Protein AF-H2Y6G8-F1 (afdb_monomer)

Radius of gyration: 13.11 Å; Cα contacts (8 Å, |Δi|>4): 73; chains: 1; bounding box: 32×21×45 Å

Structure (mmCIF, N/CA/C/O backbone):
data_AF-H2Y6G8-F1
#
_entry.id   AF-H2Y6G8-F1
#
loop_
_atom_site.group_PDB
_atom_site.id
_atom_site.type_symbol
_atom_site.label_atom_id
_atom_site.label_alt_id
_atom_site.label_comp_id
_atom_site.label_asym_id
_atom_site.label_entity_id
_atom_site.label_seq_id
_atom_site.pdbx_PDB_ins_code
_atom_site.Cartn_x
_atom_site.Cartn_y
_atom_site.Cartn_z
_atom_site.occupancy
_atom_site.B_iso_or_equiv
_atom_site.auth_seq_id
_atom_site.auth_comp_id
_atom_site.auth_asym_id
_atom_site.auth_atom_id
_atom_site.pdbx_PDB_model_num
ATOM 1 N N . MET A 1 1 ? 8.607 -2.266 -33.020 1.00 45.69 1 MET A N 1
ATOM 2 C CA . MET A 1 1 ? 7.501 -3.197 -32.715 1.00 45.69 1 MET A CA 1
ATOM 3 C C . MET A 1 1 ? 7.853 -3.924 -31.426 1.00 45.69 1 MET A C 1
ATOM 5 O O . MET A 1 1 ? 8.539 -4.928 -31.493 1.00 45.69 1 MET A O 1
ATOM 9 N N . SER A 1 2 ? 7.403 -3.401 -30.290 1.00 41.16 2 SER A N 1
ATOM 10 C CA . SER A 1 2 ? 7.170 -4.173 -29.060 1.00 41.16 2 SER A CA 1
ATOM 11 C C . SER A 1 2 ? 5.719 -3.859 -28.721 1.00 41.16 2 SER A C 1
ATOM 13 O O . SER A 1 2 ? 5.376 -2.709 -28.498 1.00 41.16 2 SER A O 1
ATOM 15 N N . SER A 1 3 ? 4.828 -4.600 -29.373 1.00 43.91 3 SER A N 1
ATOM 16 C CA . SER A 1 3 ? 4.080 -5.717 -28.799 1.00 43.91 3 SER A CA 1
ATOM 17 C C . SER A 1 3 ? 3.074 -5.220 -27.771 1.00 43.91 3 SER A C 1
ATOM 19 O O . SER A 1 3 ? 3.424 -4.643 -26.758 1.00 43.91 3 SER A O 1
ATOM 21 N N . ARG A 1 4 ? 1.816 -5.503 -28.088 1.00 45.31 4 ARG A N 1
ATOM 22 C CA . ARG A 1 4 ? 0.526 -5.270 -27.424 1.00 45.31 4 ARG A CA 1
ATOM 23 C C . ARG A 1 4 ? 0.436 -5.632 -25.916 1.00 45.31 4 ARG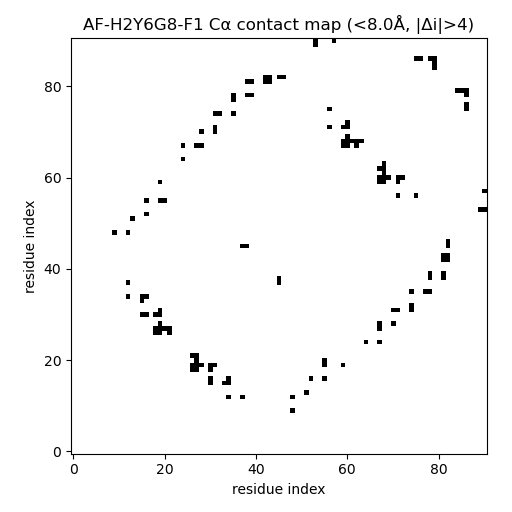 A C 1
ATOM 25 O O . ARG A 1 4 ? -0.670 -5.726 -25.402 1.00 45.31 4 ARG A O 1
ATOM 32 N N . ASN A 1 5 ? 1.561 -5.831 -25.228 1.00 52.22 5 ASN A N 1
ATOM 33 C CA . ASN A 1 5 ? 1.688 -6.237 -23.828 1.00 52.22 5 ASN A CA 1
ATOM 34 C C . ASN A 1 5 ? 1.940 -5.068 -22.852 1.00 52.22 5 ASN A C 1
ATOM 36 O O . ASN A 1 5 ? 1.841 -5.283 -21.650 1.00 52.22 5 ASN A O 1
ATOM 40 N N . ASP A 1 6 ? 2.204 -3.848 -23.332 1.00 55.78 6 ASP A N 1
ATOM 41 C CA . ASP A 1 6 ? 2.652 -2.735 -22.472 1.00 55.78 6 ASP A CA 1
ATOM 42 C C . ASP A 1 6 ? 1.528 -1.953 -21.743 1.00 55.78 6 ASP A C 1
ATOM 44 O O . ASP A 1 6 ? 1.825 -1.011 -21.020 1.00 55.78 6 ASP A O 1
ATOM 48 N N . VAL A 1 7 ? 0.230 -2.281 -21.895 1.00 61.03 7 VAL A N 1
ATOM 49 C CA . VAL A 1 7 ? -0.857 -1.331 -21.511 1.00 61.03 7 VAL A CA 1
ATOM 50 C C . VAL A 1 7 ? -2.059 -1.954 -20.771 1.00 61.03 7 VAL A C 1
ATOM 52 O O . VAL A 1 7 ? -3.162 -1.417 -20.801 1.00 61.03 7 VAL A O 1
ATOM 55 N N . ALA A 1 8 ? -1.899 -3.088 -20.080 1.00 69.31 8 ALA A N 1
ATOM 56 C CA . ALA A 1 8 ? -2.981 -3.630 -19.232 1.00 69.31 8 ALA A CA 1
ATOM 57 C C . ALA A 1 8 ? -2.861 -3.250 -17.743 1.00 69.31 8 ALA A C 1
ATOM 59 O O . ALA A 1 8 ? -3.803 -3.468 -16.981 1.00 69.31 8 ALA A O 1
ATOM 60 N N . TRP A 1 9 ? -1.732 -2.667 -17.327 1.00 86.56 9 TRP A N 1
ATOM 61 C CA . TRP A 1 9 ? -1.454 -2.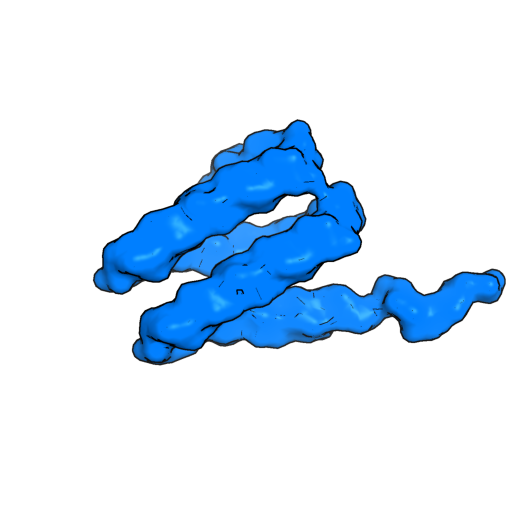403 -15.914 1.00 86.56 9 TRP A CA 1
ATOM 62 C C . TRP A 1 9 ? -2.298 -1.273 -15.336 1.00 86.56 9 TRP A C 1
ATOM 64 O O . TRP A 1 9 ? -2.824 -1.442 -14.248 1.00 86.56 9 TRP A O 1
ATOM 74 N N . GLN A 1 10 ? -2.519 -0.183 -16.077 1.00 89.12 10 GLN A N 1
ATOM 75 C CA . GLN A 1 10 ? -3.383 0.917 -15.630 1.00 89.12 10 GLN A CA 1
ATOM 76 C C . GLN A 1 10 ? -4.832 0.451 -15.366 1.00 89.12 10 GLN A C 1
ATOM 78 O O . GLN A 1 10 ? -5.312 0.623 -14.245 1.00 89.12 10 GLN A O 1
ATOM 83 N N . PRO A 1 11 ? -5.537 -0.217 -16.311 1.00 93.50 11 PRO A N 1
ATOM 84 C CA . PRO A 1 11 ? -6.883 -0.718 -16.030 1.00 93.50 11 PRO A CA 1
ATOM 85 C C . PRO A 1 11 ? -6.928 -1.755 -14.904 1.00 93.50 11 PRO A C 1
ATOM 87 O O . PRO A 1 11 ? -7.868 -1.744 -14.111 1.00 93.50 11 PRO A O 1
ATOM 90 N N . LEU A 1 12 ? -5.938 -2.652 -14.827 1.00 94.12 12 LEU A N 1
ATOM 91 C CA . LEU A 1 12 ? -5.866 -3.654 -13.763 1.00 94.12 12 LEU A CA 1
ATOM 92 C C . LEU A 1 12 ? -5.667 -2.998 -12.393 1.00 94.12 12 LEU A C 1
ATOM 94 O O . LEU A 1 12 ? -6.423 -3.292 -11.468 1.00 94.12 12 LEU A O 1
ATOM 98 N N . ASN A 1 13 ? -4.689 -2.097 -12.286 1.00 96.62 13 ASN A N 1
ATOM 99 C CA . ASN A 1 13 ? -4.387 -1.356 -11.070 1.00 96.62 13 ASN A CA 1
ATOM 100 C C . ASN A 1 13 ? -5.626 -0.607 -10.591 1.00 96.62 13 ASN A C 1
ATOM 102 O O . ASN A 1 13 ? 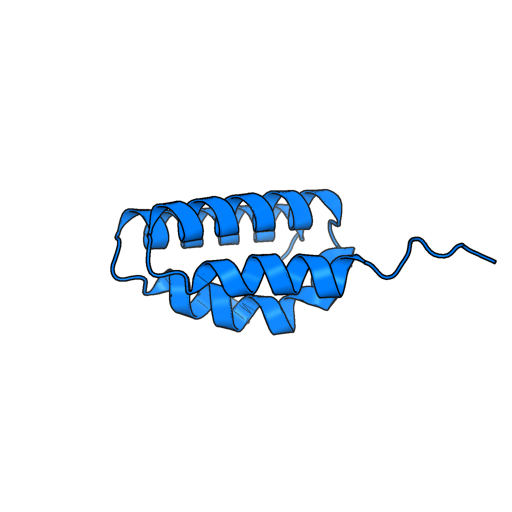-6.080 -0.810 -9.470 1.00 96.62 13 ASN A O 1
ATOM 106 N N . TYR A 1 14 ? -6.274 0.139 -11.486 1.00 97.06 14 TYR A N 1
ATOM 107 C CA . TYR A 1 14 ? -7.494 0.860 -11.151 1.00 97.06 14 TYR A CA 1
ATOM 108 C C . TYR A 1 14 ? -8.615 -0.061 -10.635 1.00 97.06 14 TYR A C 1
ATOM 110 O O . TYR A 1 14 ? -9.286 0.268 -9.657 1.00 97.06 14 TYR A O 1
ATOM 118 N N . GLN A 1 15 ? -8.803 -1.252 -11.220 1.00 97.81 15 GLN A N 1
ATOM 119 C CA . GLN A 1 15 ? -9.785 -2.217 -10.705 1.00 97.81 15 GLN A CA 1
ATOM 120 C C . GLN A 1 15 ? -9.450 -2.727 -9.299 1.00 97.81 15 GLN A C 1
ATOM 122 O O . GLN A 1 15 ? -10.381 -2.978 -8.529 1.00 97.81 15 GLN A O 1
ATOM 127 N N . ILE A 1 16 ? -8.164 -2.865 -8.958 1.00 98.31 16 ILE A N 1
ATOM 128 C CA . ILE A 1 16 ? -7.703 -3.195 -7.601 1.00 98.31 16 ILE A CA 1
ATOM 129 C C . ILE A 1 16 ? -8.003 -2.030 -6.652 1.00 98.31 16 ILE A C 1
ATOM 131 O O . ILE A 1 16 ? -8.642 -2.247 -5.621 1.00 98.31 16 ILE A O 1
ATOM 135 N N . LEU A 1 17 ? -7.641 -0.799 -7.027 1.00 98.56 17 LEU A N 1
ATOM 136 C CA . LEU A 1 17 ? -7.886 0.406 -6.224 1.00 98.56 17 LEU A CA 1
ATOM 137 C C . LEU A 1 17 ? -9.373 0.574 -5.888 1.00 98.56 17 LEU A C 1
ATOM 139 O O . LEU A 1 17 ? -9.736 0.805 -4.738 1.00 98.56 17 LEU A O 1
ATOM 143 N N . LEU A 1 18 ? -10.276 0.331 -6.842 1.00 98.56 18 LEU A N 1
ATOM 144 C CA . LEU A 1 18 ? -11.720 0.376 -6.581 1.00 98.56 18 LEU A CA 1
ATOM 145 C C . LEU A 1 18 ? -12.186 -0.612 -5.493 1.00 98.56 18 LEU A C 1
ATOM 147 O O . LEU A 1 18 ? -13.224 -0.382 -4.868 1.00 98.56 18 LEU A O 1
ATOM 151 N N . LYS A 1 19 ? -11.457 -1.709 -5.238 1.00 98.75 19 LYS A N 1
ATOM 152 C CA . LYS A 1 19 ? -11.782 -2.659 -4.156 1.00 98.75 19 LYS A CA 1
ATOM 153 C C . LYS A 1 19 ? -11.382 -2.154 -2.772 1.00 98.75 19 LYS A C 1
ATOM 155 O O . LYS A 1 19 ? -11.941 -2.640 -1.791 1.00 98.75 19 LYS A O 1
ATOM 160 N N . MET A 1 20 ? -10.521 -1.142 -2.686 1.00 98.56 20 MET A N 1
ATOM 161 C CA . MET A 1 20 ? -10.145 -0.498 -1.425 1.00 98.56 20 MET A CA 1
ATOM 162 C C . MET A 1 20 ? -11.318 0.239 -0.774 1.00 98.56 20 MET A C 1
ATOM 164 O O . MET A 1 20 ? -11.359 0.359 0.433 1.00 98.56 20 MET A O 1
ATOM 168 N N . ARG A 1 21 ? -12.352 0.628 -1.526 1.00 98.25 21 ARG A N 1
ATOM 169 C CA . ARG A 1 21 ? -13.574 1.241 -0.963 1.00 98.25 21 ARG A CA 1
ATOM 170 C C . ARG A 1 21 ? -14.720 0.250 -0.755 1.00 98.25 21 ARG A C 1
ATOM 172 O O . ARG A 1 21 ? -15.885 0.630 -0.636 1.00 98.25 21 ARG A O 1
ATOM 179 N N . HIS A 1 22 ? -14.438 -1.051 -0.783 1.00 98.69 22 HIS A N 1
ATOM 180 C CA . HIS A 1 22 ? -15.484 -2.053 -0.636 1.00 98.69 22 HIS A CA 1
ATOM 181 C C . HIS A 1 22 ? -16.008 -2.106 0.809 1.00 98.69 22 HIS A C 1
ATOM 183 O O . HIS A 1 22 ? -15.239 -2.086 1.767 1.00 98.69 22 HIS A O 1
ATOM 189 N N . LYS A 1 23 ? -17.325 -2.288 0.976 1.00 98.12 23 LYS A N 1
ATOM 190 C CA . LYS A 1 23 ? -18.006 -2.351 2.289 1.00 98.12 23 LYS A CA 1
ATOM 191 C C . LYS A 1 23 ? -17.538 -3.472 3.229 1.00 98.12 23 LYS A C 1
ATOM 193 O O . LYS A 1 23 ? -17.889 -3.481 4.398 1.00 98.12 23 LYS A O 1
ATOM 198 N N . ARG A 1 24 ? -16.823 -4.468 2.703 1.00 98.69 24 ARG A N 1
ATOM 199 C CA . ARG A 1 24 ? -16.300 -5.609 3.470 1.00 98.69 24 ARG A CA 1
ATOM 200 C C . ARG A 1 24 ? -14.809 -5.415 3.692 1.00 98.69 24 ARG A C 1
ATOM 202 O O . ARG A 1 24 ? -14.088 -5.362 2.695 1.00 98.69 24 ARG A O 1
ATOM 209 N N . ALA A 1 25 ? -14.374 -5.401 4.949 1.00 98.69 25 ALA A N 1
ATOM 210 C CA . ALA A 1 25 ? -12.967 -5.257 5.318 1.00 98.69 25 ALA A CA 1
ATOM 211 C C . ALA A 1 25 ? -12.084 -6.326 4.656 1.00 98.69 25 ALA A C 1
ATOM 213 O O . ALA A 1 25 ? -11.031 -5.998 4.121 1.00 98.69 25 ALA A O 1
ATOM 214 N N . GLU A 1 26 ? -12.550 -7.581 4.561 1.00 98.69 26 GLU A N 1
ATOM 215 C CA . GLU A 1 26 ? -11.761 -8.645 3.917 1.00 98.69 26 GLU A CA 1
ATOM 216 C C . GLU A 1 26 ? -11.423 -8.319 2.456 1.00 98.69 26 GLU A C 1
ATOM 218 O O . GLU A 1 26 ? -10.327 -8.610 1.990 1.00 98.69 26 GLU A O 1
ATOM 223 N N . VAL A 1 27 ? -12.346 -7.686 1.724 1.00 98.81 27 VAL A N 1
ATOM 224 C CA . VAL A 1 27 ? -12.107 -7.304 0.324 1.00 98.81 27 VAL A CA 1
ATOM 225 C C . VAL A 1 27 ? -11.067 -6.189 0.235 1.00 98.81 27 VAL A C 1
ATOM 227 O O . VAL A 1 27 ? -10.235 -6.226 -0.668 1.00 98.81 27 VAL A O 1
ATOM 230 N N . ARG A 1 28 ? -11.069 -5.240 1.181 1.00 98.81 28 ARG A N 1
ATOM 231 C CA . ARG A 1 28 ? -10.052 -4.181 1.261 1.00 98.81 28 ARG A CA 1
ATOM 232 C C . ARG A 1 28 ? -8.672 -4.759 1.586 1.00 98.81 28 ARG A C 1
ATOM 234 O O . ARG A 1 28 ? -7.701 -4.410 0.924 1.00 98.81 28 ARG A O 1
ATOM 241 N N . LEU A 1 29 ? -8.600 -5.723 2.507 1.00 98.88 29 LEU A N 1
ATOM 242 C CA . LEU A 1 29 ? -7.367 -6.458 2.817 1.00 98.88 29 LEU A CA 1
ATOM 243 C C . LEU A 1 29 ? -6.812 -7.198 1.592 1.00 98.88 29 LEU A C 1
ATOM 245 O O . LEU A 1 29 ? -5.624 -7.094 1.295 1.00 98.88 29 LEU A O 1
ATOM 249 N N . PHE A 1 30 ? -7.662 -7.906 0.841 1.00 98.69 30 PHE A N 1
ATOM 250 C CA . PHE A 1 30 ? -7.228 -8.565 -0.396 1.00 98.69 30 PHE A CA 1
ATOM 251 C C . PHE A 1 30 ? -6.820 -7.569 -1.487 1.00 98.69 30 PHE A C 1
ATOM 253 O O . PHE A 1 30 ? -5.925 -7.871 -2.271 1.00 98.69 30 PHE A O 1
ATOM 260 N N . ALA A 1 31 ? -7.441 -6.388 -1.540 1.00 98.81 31 ALA A N 1
ATOM 261 C CA . ALA A 1 31 ? -7.049 -5.331 -2.467 1.00 98.81 31 ALA A CA 1
ATOM 262 C C . ALA A 1 31 ? -5.644 -4.797 -2.155 1.00 98.81 31 ALA A C 1
ATOM 264 O O . ALA A 1 31 ? -4.839 -4.653 -3.069 1.00 98.81 31 ALA A O 1
ATOM 265 N N . LEU A 1 32 ? -5.336 -4.569 -0.874 1.00 98.88 32 LEU A N 1
ATOM 266 C CA . LEU A 1 32 ? -4.000 -4.184 -0.409 1.00 98.88 32 LEU A CA 1
ATOM 267 C C . LEU A 1 32 ? -2.943 -5.241 -0.766 1.00 98.88 32 LEU A C 1
ATOM 269 O O . LEU A 1 32 ? -1.856 -4.893 -1.218 1.00 98.88 32 LEU A O 1
ATOM 273 N N . GLU A 1 33 ? -3.267 -6.528 -0.618 1.00 98.62 33 GLU A N 1
ATOM 274 C CA . GLU A 1 33 ? -2.355 -7.608 -1.014 1.00 98.62 33 GLU A CA 1
ATOM 275 C C . GLU A 1 33 ? -2.147 -7.671 -2.531 1.00 98.62 33 GLU A C 1
ATOM 277 O O . GLU A 1 33 ? -1.020 -7.794 -3.004 1.00 98.62 33 GLU A O 1
ATOM 282 N N . ALA A 1 34 ? -3.225 -7.550 -3.308 1.00 98.56 34 ALA A N 1
ATOM 283 C CA . ALA A 1 34 ? -3.136 -7.530 -4.763 1.00 98.56 34 ALA A CA 1
ATOM 284 C C . ALA A 1 34 ? -2.317 -6.332 -5.264 1.00 98.56 34 ALA A C 1
ATOM 286 O O . ALA A 1 34 ? -1.531 -6.489 -6.196 1.00 98.56 34 ALA A O 1
ATOM 287 N N . LEU A 1 35 ? -2.473 -5.162 -4.632 1.00 98.62 35 LEU A N 1
ATOM 288 C CA . LEU A 1 35 ? -1.678 -3.974 -4.928 1.00 98.62 35 LEU A CA 1
ATOM 289 C C . LEU A 1 35 ? -0.190 -4.259 -4.733 1.00 98.62 35 LEU A C 1
ATOM 291 O O . LEU A 1 35 ? 0.590 -4.037 -5.652 1.00 98.62 35 LEU A O 1
ATOM 295 N N . LEU A 1 36 ? 0.180 -4.811 -3.574 1.00 98.38 36 LEU A N 1
ATOM 296 C CA . LEU A 1 36 ? 1.568 -5.124 -3.251 1.00 98.38 36 LEU A CA 1
ATOM 297 C C . LEU A 1 36 ? 2.190 -6.072 -4.284 1.00 98.38 36 LEU A C 1
ATOM 299 O O . LEU A 1 36 ? 3.269 -5.790 -4.790 1.00 98.38 36 LEU A O 1
ATOM 303 N N . VAL A 1 37 ? 1.485 -7.142 -4.664 1.00 97.88 37 VAL A N 1
ATOM 304 C CA . VAL A 1 37 ? 1.961 -8.081 -5.694 1.00 97.88 37 VAL A CA 1
ATOM 305 C C . VAL A 1 37 ? 2.176 -7.379 -7.039 1.00 97.88 37 VAL A C 1
ATOM 307 O O . VAL A 1 37 ? 3.135 -7.681 -7.751 1.00 97.88 37 VAL A O 1
ATOM 310 N N . VAL A 1 38 ? 1.299 -6.442 -7.412 1.00 96.94 38 VAL A N 1
ATOM 311 C CA . VAL A 1 38 ? 1.459 -5.653 -8.643 1.00 96.94 38 VAL A CA 1
ATOM 312 C C . VAL A 1 38 ? 2.649 -4.699 -8.534 1.00 96.94 38 VAL A C 1
ATOM 314 O O . VAL A 1 38 ? 3.432 -4.621 -9.480 1.00 96.94 38 VAL A O 1
ATOM 317 N N . THR A 1 39 ? 2.830 -4.021 -7.399 1.00 97.56 39 THR A N 1
ATOM 318 C CA . THR A 1 39 ? 3.991 -3.158 -7.151 1.00 97.56 39 THR A CA 1
ATOM 319 C C . THR A 1 39 ? 5.295 -3.948 -7.213 1.00 97.56 39 THR A C 1
ATOM 321 O O . THR A 1 39 ? 6.188 -3.562 -7.957 1.00 97.56 39 THR A O 1
ATOM 324 N N . GLU A 1 40 ? 5.388 -5.098 -6.541 1.00 97.06 40 GLU A N 1
ATOM 325 C CA . GLU A 1 40 ? 6.558 -5.991 -6.586 1.00 97.06 40 GLU A CA 1
ATOM 326 C C . GLU A 1 40 ? 6.843 -6.501 -8.005 1.00 97.06 40 GLU A C 1
ATOM 328 O O . GLU A 1 40 ? 7.997 -6.666 -8.400 1.00 97.06 40 GLU A O 1
ATOM 333 N N . LYS A 1 41 ? 5.794 -6.744 -8.802 1.00 95.75 41 LYS A N 1
ATOM 334 C CA . LYS A 1 41 ? 5.946 -7.238 -10.173 1.00 95.75 41 LYS A CA 1
ATOM 335 C C . LYS A 1 41 ? 6.440 -6.169 -11.147 1.00 95.75 41 LYS A C 1
ATOM 337 O O . LYS A 1 41 ? 7.146 -6.521 -12.093 1.00 95.75 41 LYS A O 1
ATOM 342 N N . LEU A 1 42 ? 6.020 -4.921 -10.953 1.00 94.56 42 LEU A N 1
ATOM 343 C CA . LEU A 1 42 ? 6.374 -3.791 -11.812 1.00 94.56 42 LEU A CA 1
ATOM 344 C C . LEU A 1 42 ? 7.656 -3.081 -11.357 1.00 94.56 42 LEU A C 1
ATOM 346 O O . LEU A 1 42 ? 8.338 -2.495 -12.192 1.00 94.56 42 LEU A O 1
ATOM 350 N N . GLY A 1 43 ? 8.012 -3.153 -10.072 1.00 95.44 43 GLY A N 1
ATOM 351 C CA . GLY A 1 43 ? 9.159 -2.429 -9.524 1.00 95.44 43 GLY A CA 1
ATOM 352 C C . GLY A 1 43 ? 9.044 -0.929 -9.798 1.00 95.44 43 GLY A C 1
ATOM 353 O O . GLY A 1 43 ? 7.960 -0.357 -9.668 1.00 95.44 43 GLY A O 1
ATOM 354 N N . ASP A 1 44 ? 10.139 -0.314 -10.246 1.00 94.12 44 ASP A N 1
ATOM 355 C CA . ASP A 1 44 ? 10.227 1.119 -10.565 1.00 94.12 44 ASP A CA 1
ATOM 356 C C . ASP A 1 44 ? 9.160 1.591 -11.569 1.00 94.12 44 ASP A C 1
ATOM 358 O O . ASP A 1 44 ? 8.698 2.732 -11.488 1.00 94.12 44 ASP A O 1
ATOM 362 N N . ASP A 1 45 ? 8.696 0.721 -12.475 1.00 92.62 45 ASP A N 1
ATOM 363 C CA . ASP A 1 45 ? 7.638 1.068 -13.430 1.00 92.62 45 ASP A CA 1
ATOM 364 C C . ASP A 1 45 ? 6.314 1.396 -12.718 1.00 92.62 45 ASP A C 1
ATOM 366 O O . ASP A 1 45 ? 5.503 2.160 -13.239 1.00 92.62 45 ASP A O 1
ATOM 370 N N . TYR A 1 46 ? 6.085 0.897 -11.496 1.00 95.62 46 TYR A N 1
ATOM 371 C CA . TYR A 1 46 ? 4.892 1.225 -10.709 1.00 95.62 46 TYR A CA 1
ATOM 372 C C . TYR A 1 46 ? 4.808 2.721 -10.360 1.00 95.62 46 TYR A C 1
ATOM 374 O O . TYR A 1 46 ? 3.712 3.239 -10.134 1.00 95.62 46 TYR A O 1
ATOM 382 N N . MET A 1 47 ? 5.927 3.456 -10.380 1.00 93.75 47 MET A N 1
ATOM 383 C CA . MET A 1 47 ? 5.955 4.896 -10.096 1.00 93.75 47 MET A CA 1
ATOM 384 C C . MET A 1 47 ? 4.992 5.700 -10.984 1.00 93.75 47 MET A C 1
ATOM 386 O O . MET A 1 47 ? 4.442 6.707 -10.537 1.00 93.75 47 MET A O 1
ATOM 390 N N . MET A 1 48 ? 4.705 5.237 -12.209 1.00 93.56 48 MET A N 1
ATOM 391 C CA . MET A 1 48 ? 3.732 5.885 -13.101 1.00 93.56 48 MET A CA 1
ATOM 392 C C . MET A 1 48 ? 2.271 5.757 -12.626 1.00 93.56 48 MET A C 1
ATOM 394 O O . MET A 1 48 ? 1.423 6.547 -13.037 1.00 93.56 48 MET A O 1
ATOM 398 N N . LEU A 1 49 ? 1.974 4.763 -11.782 1.00 95.75 49 LEU A N 1
ATOM 399 C CA . LEU A 1 49 ? 0.647 4.459 -11.225 1.00 95.75 49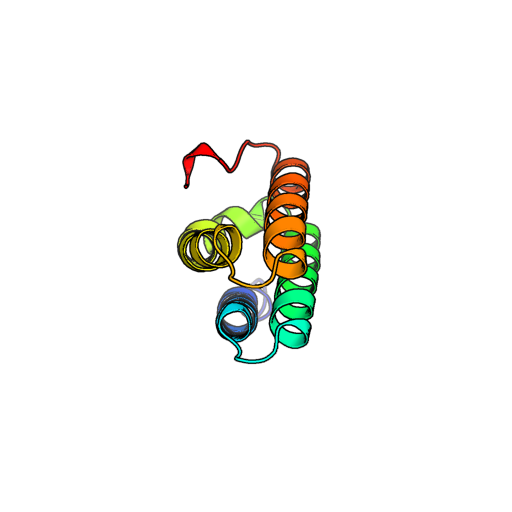 LEU A CA 1
ATOM 400 C C . LEU A 1 49 ? 0.469 5.012 -9.805 1.00 95.75 49 LEU A C 1
ATOM 402 O O . LEU A 1 49 ? -0.631 5.007 -9.248 1.00 95.75 49 LEU A O 1
ATOM 406 N N . LEU A 1 50 ? 1.549 5.493 -9.190 1.00 95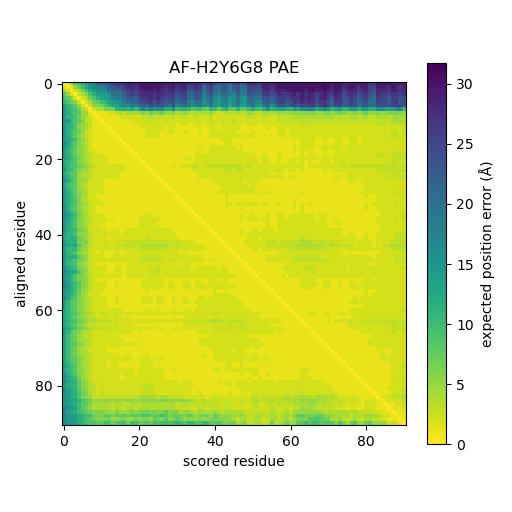.38 50 LEU A N 1
ATOM 407 C CA . LEU A 1 50 ? 1.526 6.002 -7.828 1.00 95.38 50 LEU A CA 1
ATOM 408 C C . LEU A 1 50 ? 0.559 7.193 -7.646 1.00 95.38 50 LEU A C 1
ATOM 410 O O . LEU A 1 50 ? -0.214 7.151 -6.689 1.00 95.38 50 LEU A O 1
ATOM 414 N N . PRO A 1 51 ? 0.481 8.194 -8.555 1.00 95.31 51 PRO A N 1
ATOM 415 C CA . PRO A 1 51 ? -0.413 9.341 -8.370 1.00 95.31 51 PRO A CA 1
ATOM 416 C C . PRO A 1 51 ? -1.897 8.976 -8.218 1.00 95.31 51 PRO A C 1
ATOM 418 O O . PRO A 1 51 ? -2.604 9.606 -7.438 1.00 95.31 51 PRO A O 1
ATOM 421 N N . GLU A 1 52 ? -2.376 7.954 -8.936 1.00 95.56 52 GLU A 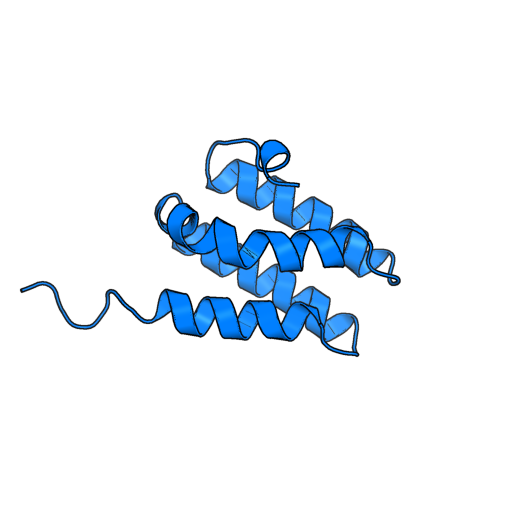N 1
ATOM 422 C CA . GLU A 1 52 ? -3.759 7.466 -8.805 1.00 95.56 52 GLU A CA 1
ATOM 423 C C . GLU A 1 52 ? -3.950 6.527 -7.607 1.00 95.56 52 GLU A C 1
ATOM 425 O O . GLU A 1 52 ? -5.063 6.403 -7.101 1.00 95.56 52 GLU A O 1
ATOM 430 N N . THR A 1 53 ? -2.876 5.889 -7.137 1.00 98.00 53 THR A N 1
ATOM 431 C CA . THR A 1 53 ? -2.883 4.948 -6.007 1.00 98.00 53 THR A CA 1
ATOM 432 C C . THR A 1 53 ? -2.942 5.672 -4.661 1.00 98.00 53 THR A C 1
ATOM 434 O O . THR A 1 53 ? -3.671 5.248 -3.765 1.00 98.00 53 THR A O 1
ATOM 437 N N . ILE A 1 54 ? -2.200 6.776 -4.521 1.00 97.88 54 ILE A N 1
ATOM 438 C CA . ILE A 1 54 ? -2.033 7.514 -3.259 1.00 97.88 54 ILE A CA 1
ATOM 439 C C . ILE A 1 54 ? -3.365 7.893 -2.594 1.00 97.88 54 ILE A C 1
ATOM 441 O O . ILE A 1 54 ? -3.511 7.589 -1.412 1.00 97.88 54 ILE A O 1
ATOM 445 N N . PRO A 1 55 ? -4.371 8.458 -3.295 1.00 98.00 55 PRO A N 1
ATOM 446 C CA . PRO A 1 55 ? -5.641 8.809 -2.657 1.00 98.00 55 PRO A CA 1
ATOM 447 C C . PRO A 1 55 ? -6.357 7.617 -2.007 1.00 98.00 55 PRO A C 1
ATOM 449 O O . PRO A 1 55 ? -6.970 7.771 -0.957 1.00 98.00 55 PRO A O 1
ATOM 452 N N . PHE A 1 56 ? -6.261 6.419 -2.594 1.00 98.56 56 PHE A N 1
ATOM 453 C CA . PHE A 1 56 ? -6.884 5.220 -2.027 1.00 98.56 56 PHE A CA 1
ATOM 454 C C . PHE A 1 56 ? -6.124 4.703 -0.807 1.00 98.56 56 PHE A C 1
ATOM 456 O O . PHE A 1 56 ? -6.742 4.282 0.166 1.00 98.56 56 PHE A O 1
ATOM 463 N N . LEU A 1 57 ? -4.790 4.750 -0.843 1.00 98.56 57 LEU A N 1
ATOM 464 C CA . LEU A 1 57 ? -3.973 4.402 0.317 1.00 98.56 57 LEU A CA 1
ATOM 465 C C . LEU A 1 57 ? -4.189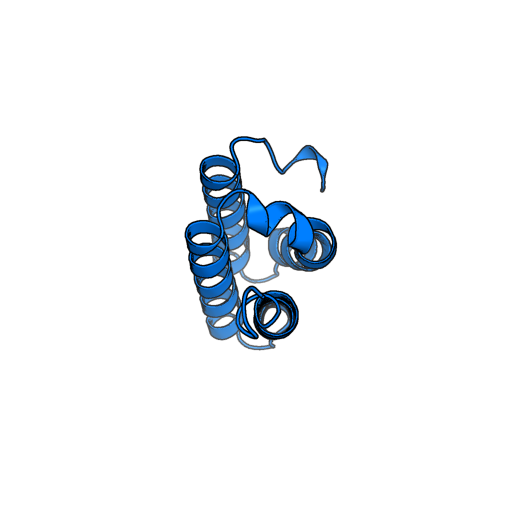 5.391 1.468 1.00 98.56 57 LEU A C 1
ATOM 467 O O . LEU A 1 57 ? -4.295 4.953 2.606 1.00 98.56 57 LEU A O 1
ATOM 471 N N . ALA A 1 58 ? -4.327 6.688 1.173 1.00 98.19 58 ALA A N 1
ATOM 472 C CA . ALA A 1 58 ? -4.566 7.726 2.174 1.00 98.19 58 ALA A CA 1
ATOM 473 C C . ALA A 1 58 ? -5.889 7.491 2.915 1.00 98.19 58 ALA A C 1
ATOM 475 O O . ALA A 1 58 ? -5.934 7.568 4.135 1.00 98.19 58 ALA A O 1
ATOM 476 N N . GLU A 1 59 ? -6.945 7.112 2.190 1.00 98.12 59 GLU A N 1
ATOM 477 C CA . GLU A 1 59 ? -8.215 6.712 2.805 1.00 98.12 59 GLU A CA 1
ATOM 478 C C . GLU A 1 59 ? -8.066 5.468 3.690 1.00 98.12 59 GLU A C 1
ATOM 480 O O . GLU A 1 59 ? -8.621 5.426 4.783 1.00 98.12 59 GLU A O 1
ATOM 485 N N . LEU A 1 60 ? -7.307 4.458 3.249 1.00 98.56 60 LEU A N 1
ATOM 486 C CA . LEU A 1 60 ? -7.109 3.231 4.027 1.00 98.56 60 LEU A CA 1
ATOM 487 C C . LEU A 1 60 ? -6.159 3.387 5.220 1.00 98.56 60 LEU A C 1
ATOM 489 O O . LEU A 1 60 ? -6.178 2.544 6.113 1.00 98.56 60 LEU A O 1
ATOM 493 N N . MET A 1 61 ? -5.326 4.428 5.247 1.00 98.00 61 MET A N 1
ATOM 494 C CA . M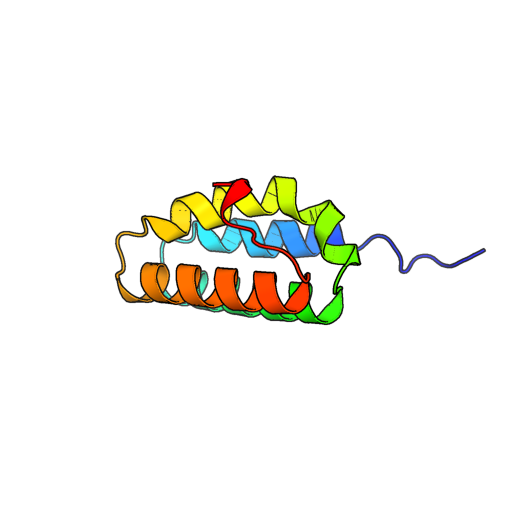ET A 1 61 ? -4.545 4.803 6.433 1.00 98.00 61 MET A CA 1
ATOM 495 C C . MET A 1 61 ? -5.426 5.345 7.565 1.00 98.00 61 MET A C 1
ATOM 497 O O . MET A 1 61 ? -4.966 5.413 8.696 1.00 98.00 61 MET A O 1
ATOM 501 N N . GLU A 1 62 ? -6.671 5.720 7.271 1.00 97.81 62 GLU A N 1
ATOM 502 C CA . GLU A 1 62 ? -7.669 6.165 8.249 1.00 97.81 62 GLU A CA 1
ATOM 503 C C . GLU A 1 62 ? -8.906 5.238 8.233 1.00 97.81 62 GLU A C 1
ATOM 505 O O . GLU A 1 62 ? -10.032 5.670 8.491 1.00 97.81 62 GLU A O 1
ATOM 510 N N . ASP A 1 63 ? -8.724 3.956 7.882 1.00 98.69 63 ASP A N 1
ATOM 511 C CA . ASP A 1 63 ? -9.822 2.985 7.805 1.00 98.69 63 ASP A CA 1
ATOM 512 C C . ASP A 1 63 ? -10.427 2.703 9.192 1.00 98.69 63 ASP A C 1
ATOM 514 O O . ASP A 1 63 ? -9.719 2.487 10.168 1.00 98.69 63 ASP A O 1
ATOM 518 N N . GLU A 1 64 ? -11.758 2.626 9.274 1.00 97.75 64 GLU A N 1
ATOM 519 C CA . GLU A 1 64 ? -12.486 2.309 10.515 1.00 97.75 64 GLU A CA 1
ATOM 520 C C . GLU A 1 64 ? -12.187 0.907 11.082 1.00 97.75 64 GLU A C 1
ATOM 522 O O . GLU A 1 64 ? -12.529 0.606 12.227 1.00 97.75 64 GLU A O 1
ATOM 527 N N . ASN A 1 65 ? -11.620 0.013 10.270 1.00 98.69 65 ASN A N 1
ATOM 528 C CA . ASN A 1 65 ? -11.189 -1.309 10.680 1.00 98.69 65 ASN A CA 1
ATOM 529 C C . ASN A 1 65 ? -9.679 -1.315 10.961 1.00 98.69 65 ASN A C 1
ATOM 531 O O . ASN A 1 65 ? -8.876 -1.316 10.028 1.00 98.69 65 ASN A O 1
ATOM 535 N N . ASP A 1 66 ? -9.308 -1.459 12.237 1.00 98.50 66 ASP A N 1
ATOM 536 C CA . ASP A 1 66 ? -7.913 -1.471 12.705 1.00 98.50 66 ASP A CA 1
ATOM 537 C C . ASP A 1 66 ? -6.979 -2.411 11.921 1.00 98.50 66 ASP A C 1
ATOM 539 O O . ASP A 1 66 ? -5.783 -2.146 11.797 1.00 98.50 66 ASP A O 1
ATOM 543 N N . GLU A 1 67 ? -7.478 -3.556 11.443 1.00 98.62 67 GLU A N 1
ATOM 544 C CA . GLU A 1 67 ? -6.653 -4.514 10.699 1.00 98.62 67 GLU A CA 1
ATOM 545 C C . GLU A 1 67 ? -6.362 -4.011 9.282 1.00 98.62 67 GLU A C 1
ATOM 547 O O . GLU A 1 67 ? -5.248 -4.182 8.784 1.00 98.62 67 GLU A O 1
ATOM 552 N N . VAL A 1 68 ? -7.332 -3.353 8.640 1.00 98.81 68 VAL A N 1
ATOM 553 C CA . VAL A 1 68 ? -7.138 -2.711 7.333 1.00 98.81 68 VAL A CA 1
ATOM 554 C C . VAL A 1 68 ? -6.158 -1.549 7.455 1.00 98.81 68 VAL A C 1
ATOM 556 O O . VAL A 1 68 ? -5.217 -1.490 6.666 1.00 98.81 68 VAL A O 1
ATOM 559 N N . GLU A 1 69 ? -6.320 -0.693 8.465 1.00 98.81 69 GLU A N 1
ATOM 560 C CA . GLU A 1 69 ? -5.425 0.437 8.742 1.00 98.81 69 GLU A CA 1
ATOM 561 C C . GLU A 1 69 ? -3.972 -0.033 8.931 1.00 98.81 69 GLU A C 1
ATOM 563 O O . GLU A 1 69 ? -3.054 0.369 8.204 1.00 98.81 69 GLU A O 1
ATOM 568 N N . LYS A 1 70 ? -3.753 -0.986 9.849 1.00 98.69 70 LYS A N 1
ATOM 569 C CA . LYS A 1 70 ? -2.425 -1.569 10.105 1.00 98.69 70 LYS A CA 1
ATOM 570 C C . LYS A 1 70 ? -1.845 -2.219 8.856 1.00 98.69 70 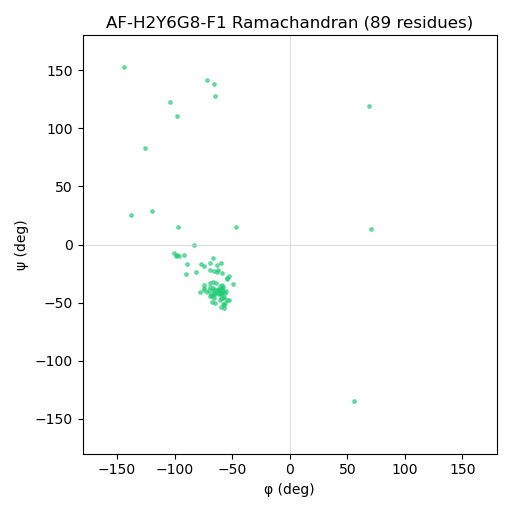LYS A C 1
ATOM 572 O O . LYS A 1 70 ? -0.646 -2.079 8.583 1.00 98.69 70 LYS A O 1
ATOM 577 N N . ARG A 1 71 ? -2.671 -2.935 8.086 1.00 98.69 71 ARG A N 1
ATOM 578 C CA . ARG A 1 71 ? -2.229 -3.564 6.840 1.00 98.69 71 ARG A CA 1
ATOM 579 C C . ARG A 1 71 ? -1.856 -2.524 5.791 1.00 98.69 71 ARG A C 1
ATOM 581 O O . ARG A 1 71 ? -0.845 -2.730 5.125 1.00 98.69 71 ARG A O 1
ATOM 588 N N . CYS A 1 72 ? -2.596 -1.424 5.674 1.00 98.69 72 CYS A N 1
ATOM 589 C CA . CYS A 1 72 ? -2.285 -0.322 4.767 1.00 98.69 72 CYS A CA 1
ATOM 590 C C . CYS A 1 72 ? -0.886 0.236 5.053 1.00 98.69 72 CYS A C 1
ATOM 592 O O . CYS A 1 72 ? -0.023 0.221 4.175 1.00 98.69 72 CYS A O 1
ATOM 594 N N . HIS A 1 73 ? -0.601 0.584 6.312 1.00 98.38 73 HIS A N 1
ATOM 595 C CA . HIS A 1 73 ? 0.729 1.046 6.717 1.00 98.38 73 HIS A CA 1
ATOM 596 C C . HIS A 1 73 ? 1.835 0.023 6.433 1.00 98.38 73 HIS A C 1
ATOM 598 O O . HIS A 1 73 ? 2.935 0.394 6.019 1.00 98.38 73 HIS A O 1
ATOM 604 N N . SER A 1 74 ? 1.573 -1.272 6.642 1.00 98.31 74 SER A N 1
ATOM 605 C CA . SER A 1 74 ? 2.543 -2.317 6.302 1.00 98.31 74 SER A CA 1
ATOM 606 C C . SER A 1 74 ? 2.770 -2.442 4.796 1.00 98.31 74 SER A C 1
ATOM 608 O O . SER A 1 74 ? 3.897 -2.730 4.399 1.00 98.31 74 SER A O 1
ATOM 610 N N . VAL A 1 75 ? 1.735 -2.281 3.969 1.00 98.44 75 VAL A N 1
ATOM 611 C CA . VAL A 1 75 ? 1.857 -2.334 2.507 1.00 98.44 75 VAL A CA 1
ATOM 612 C C . VAL A 1 75 ? 2.633 -1.128 1.996 1.00 98.44 75 VAL A C 1
ATOM 614 O O . VAL A 1 75 ? 3.562 -1.329 1.226 1.00 98.44 75 VAL A O 1
ATOM 617 N N . ILE A 1 76 ? 2.355 0.083 2.492 1.00 98.31 76 ILE A N 1
ATOM 618 C CA . ILE A 1 76 ? 3.111 1.292 2.126 1.00 98.31 76 ILE A CA 1
ATOM 619 C C . ILE A 1 76 ? 4.609 1.091 2.377 1.00 98.31 76 ILE A C 1
ATOM 621 O O . ILE A 1 76 ? 5.403 1.312 1.470 1.00 98.31 76 ILE A O 1
ATOM 625 N N . LYS A 1 77 ? 4.999 0.577 3.550 1.00 98.00 77 LYS A N 1
ATOM 626 C CA . LYS A 1 77 ? 6.414 0.301 3.865 1.00 98.00 77 LYS A CA 1
ATOM 627 C C . LYS A 1 77 ? 7.062 -0.694 2.900 1.00 98.00 77 LYS A C 1
ATOM 629 O O . LYS A 1 77 ? 8.187 -0.494 2.464 1.00 98.00 77 LYS A O 1
ATOM 634 N N . LYS A 1 78 ? 6.351 -1.760 2.528 1.00 98.31 78 LYS A N 1
ATOM 635 C CA . LYS A 1 78 ? 6.863 -2.732 1.548 1.00 98.31 78 LYS A CA 1
ATOM 636 C C . LYS A 1 78 ? 6.944 -2.152 0.135 1.00 98.31 78 LYS A C 1
ATOM 638 O O . LYS A 1 78 ? 7.845 -2.497 -0.627 1.00 98.31 78 LYS A O 1
ATOM 643 N N . MET A 1 79 ? 6.020 -1.262 -0.221 1.00 98.00 79 MET A N 1
ATOM 644 C CA . MET A 1 79 ? 6.095 -0.517 -1.474 1.00 98.00 79 MET A CA 1
ATOM 645 C C . MET A 1 79 ? 7.310 0.419 -1.474 1.00 98.00 79 MET A C 1
ATOM 647 O O . MET A 1 79 ? 8.026 0.442 -2.464 1.00 98.00 79 MET A O 1
ATOM 651 N N . GLU A 1 80 ? 7.608 1.117 -0.373 1.00 97.31 80 GLU A N 1
ATOM 652 C CA . GLU A 1 80 ? 8.832 1.929 -0.224 1.00 97.31 80 GLU A CA 1
ATOM 653 C C . GLU A 1 80 ? 10.102 1.097 -0.443 1.00 97.31 80 GLU A C 1
ATOM 655 O O . GLU A 1 80 ? 10.996 1.509 -1.178 1.00 97.31 80 GLU A O 1
ATOM 660 N N . GLU A 1 81 ? 10.164 -0.101 0.148 1.00 97.12 81 GLU A N 1
ATOM 661 C CA . GLU A 1 81 ? 11.273 -1.044 -0.053 1.00 97.12 81 GLU A CA 1
ATOM 662 C C . GLU A 1 81 ? 11.403 -1.475 -1.522 1.00 97.12 81 GLU A C 1
ATOM 664 O O . GLU A 1 81 ? 12.514 -1.563 -2.043 1.00 97.12 81 GLU A O 1
ATOM 669 N N . THR A 1 82 ? 10.274 -1.710 -2.195 1.00 97.06 82 THR A N 1
ATOM 670 C CA . THR A 1 82 ? 10.230 -2.120 -3.607 1.00 97.06 82 THR A CA 1
ATOM 671 C C . THR A 1 82 ? 10.639 -0.990 -4.554 1.00 97.06 82 THR A C 1
ATOM 673 O O . THR A 1 82 ? 11.315 -1.245 -5.544 1.00 97.06 82 THR A O 1
ATOM 676 N N . LEU A 1 83 ? 10.226 0.245 -4.260 1.00 96.19 83 LEU A N 1
ATOM 677 C CA . LEU A 1 83 ? 10.423 1.422 -5.115 1.00 96.19 83 LEU A CA 1
ATOM 678 C C . LEU A 1 83 ? 11.708 2.193 -4.786 1.00 96.19 83 LEU A C 1
ATOM 680 O O . LEU A 1 83 ? 12.080 3.123 -5.497 1.00 96.19 83 LEU A O 1
ATOM 684 N N . GLY A 1 84 ? 12.379 1.834 -3.690 1.00 95.62 84 GLY A N 1
ATOM 685 C CA . GLY A 1 84 ? 13.644 2.434 -3.281 1.00 95.62 84 GLY A CA 1
ATOM 686 C C . GLY A 1 84 ? 13.533 3.878 -2.784 1.00 95.62 84 GLY A C 1
ATOM 687 O O . GLY A 1 84 ? 14.561 4.542 -2.642 1.00 95.62 84 GLY A O 1
ATOM 688 N N . GLU A 1 85 ? 12.328 4.379 -2.496 1.00 94.12 85 GLU A N 1
ATOM 689 C CA . GLU A 1 85 ? 12.135 5.719 -1.942 1.00 94.12 85 GLU A CA 1
ATOM 690 C C . GLU A 1 85 ? 10.989 5.818 -0.924 1.00 94.12 85 GLU A C 1
ATOM 692 O O . GLU A 1 85 ? 10.020 5.063 -1.006 1.00 94.12 85 GLU A O 1
ATOM 697 N N . PRO A 1 86 ? 11.060 6.777 0.024 1.00 94.50 86 PRO A N 1
ATOM 698 C CA . PRO A 1 86 ? 9.973 7.026 0.961 1.00 94.50 86 PRO A CA 1
ATOM 699 C C . PRO A 1 86 ? 8.730 7.539 0.234 1.00 94.50 86 PRO A C 1
ATOM 701 O O . PRO A 1 86 ? 8.779 8.554 -0.470 1.00 94.50 86 PRO A O 1
ATOM 704 N N . LEU A 1 87 ? 7.601 6.887 0.477 1.00 93.62 87 LEU A N 1
ATOM 705 C CA . LEU A 1 87 ? 6.298 7.242 -0.063 1.00 93.62 87 LEU A CA 1
ATOM 706 C C . LEU A 1 87 ? 5.563 8.227 0.845 1.00 93.62 87 LEU A C 1
ATOM 708 O O . LEU A 1 87 ? 4.665 8.922 0.379 1.00 93.62 87 LEU A O 1
ATOM 712 N N . GLN A 1 88 ? 5.983 8.362 2.107 1.00 88.06 88 GLN A N 1
ATOM 713 C CA . GLN A 1 88 ? 5.378 9.292 3.065 1.00 88.06 88 GLN A CA 1
ATOM 714 C C . GLN A 1 88 ? 5.285 10.743 2.553 1.00 88.06 88 GLN A C 1
ATOM 716 O O . GLN A 1 88 ? 4.390 11.470 2.956 1.00 88.06 88 GLN A O 1
ATOM 721 N N . LYS A 1 89 ? 6.170 11.168 1.640 1.00 88.31 89 LYS A N 1
ATOM 722 C CA . LYS A 1 89 ? 6.159 12.514 1.030 1.00 88.31 89 LYS A CA 1
ATOM 723 C C . LYS A 1 89 ? 4.942 12.797 0.131 1.00 88.31 89 LYS A C 1
ATOM 725 O O . LYS A 1 89 ? 4.778 13.934 -0.307 1.00 88.31 89 LYS A O 1
ATOM 730 N N . TYR A 1 90 ? 4.156 11.773 -0.199 1.00 88.31 90 TYR A N 1
ATOM 731 C CA . TYR A 1 90 ? 2.973 11.869 -1.056 1.00 88.31 90 TYR A CA 1
ATOM 732 C C . TYR A 1 90 ? 1.648 11.907 -0.278 1.00 88.31 90 TYR A C 1
ATOM 734 O O . TYR A 1 90 ? 0.612 12.125 -0.904 1.00 88.31 90 TYR A O 1
ATOM 742 N N . PHE A 1 91 ? 1.685 11.701 1.042 1.00 83.44 91 PHE A N 1
ATOM 743 C CA . PHE A 1 91 ? 0.537 11.745 1.955 1.00 83.44 91 PHE A CA 1
ATOM 744 C C . PHE A 1 91 ? 0.558 13.045 2.764 1.00 83.44 91 PHE A C 1
ATOM 746 O O . PHE A 1 91 ? -0.526 13.646 2.929 1.00 83.44 91 PHE A O 1
#

Foldseek 3Di:
DDDPPPPPLQVVLVVLLVQCPDPDLVSVLVSLVVNLVSLLVCQQVCVVVLVVNVVSLVDQCVDPDPVSNVSSVVSQVSSCVRNVHRPVVVD

Sequence (91 aa):
MSSRNDVAWQPLNYQILLKMRHKRAEVRLFALEALLVVTEKLGDDYMMLLPETIPFLAELMEDENDEVEKRCHSVIKKMEETLGEPLQKYF

Nearest PDB structures (foldseek):
  7mq9-assembly1_LM  TM=9.735E-01  e=1.494E-05  Homo sapiens
  8whi-assembly1_A  TM=8.575E-01  e=9.521E-02  Homo sapiens
  3woy-assembly1_A  TM=8.951E-01  e=2.789E-01  Homo sapiens
  8whh-assembly2_B  TM=8.567E-01  e=4.287E-01  Homo sapiens
  8whj-assembly1_A  TM=8.440E-01  e=4.063E-01  Homo sapiens

Secondary structure (DSSP, 8-state):
---TTSSSHHHHHHHHHGGGG-SSHHHHHHHHHHHHHHHHHHGGGGGGTHHHHHHHHHHHTT-SSHHHHHHHHHHHHHHHHHHTS-SGGG-

Organism: Ciona savignyi (NCBI:txid51511)

pLDDT: mean 92.7, std 13.32, range [41.16, 98.88]

InterPro domains:
  IPR011989 Armadillo-like helical [G3DSA:1.25.10.10] (5-90)
  IPR016024 Armadillo-type fold [SSF48371] (11-90)
  IPR040191 U3 small nucleolar RNA-associated protein 10 [PTHR13457] (3-91)

Mean predicted aligned error: 4.08 Å

Solvent-accessible surface area (backbone atoms only — not comparable to full-atom values): 5299 Å² total; per-residue (Å²): 137,83,64,97,75,84,73,60,59,66,66,50,51,52,59,38,53,63,31,56,74,42,94,44,67,69,50,23,47,51,23,54,51,52,48,48,55,50,40,66,72,47,30,67,66,36,63,81,53,41,79,77,44,45,66,56,51,56,53,32,60,69,37,94,47,68,68,47,17,56,47,38,56,54,44,52,54,52,48,22,68,54,56,74,46,82,60,72,88,77,112